Protein AF-A0A845AHA5-F1 (afdb_monomer_lite)

pLDDT: mean 73.83, std 8.62, range [42.28, 87.31]

Structure (mmCIF, N/CA/C/O backbone):
data_AF-A0A845AHA5-F1
#
_entry.id   AF-A0A845AHA5-F1
#
loop_
_atom_site.group_PDB
_atom_site.id
_atom_site.type_symbol
_atom_site.label_atom_id
_atom_site.label_alt_id
_atom_site.label_comp_id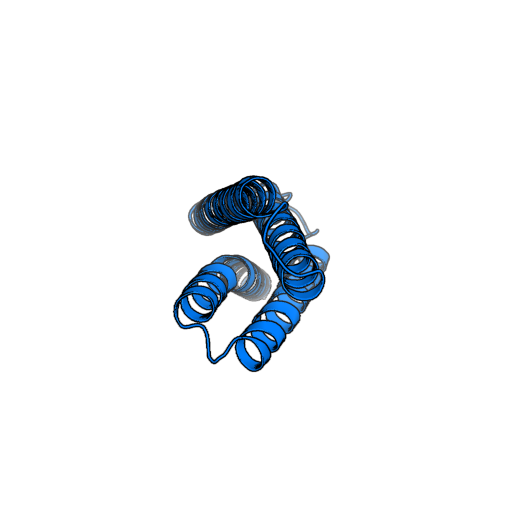
_atom_site.label_asym_id
_atom_site.label_entity_id
_atom_site.label_seq_id
_atom_site.pdbx_PDB_ins_code
_atom_site.Cartn_x
_atom_site.Cartn_y
_atom_site.Cartn_z
_atom_site.occupancy
_atom_site.B_iso_or_equiv
_atom_site.auth_seq_id
_atom_site.auth_comp_id
_atom_site.auth_asym_id
_atom_site.auth_atom_id
_atom_site.pdbx_PDB_model_num
ATOM 1 N N . MET A 1 1 ? -8.396 1.237 22.598 1.00 56.84 1 MET A N 1
ATOM 2 C CA . MET A 1 1 ? -8.496 1.497 21.141 1.00 56.84 1 MET A CA 1
ATOM 3 C C . MET A 1 1 ? -7.183 2.117 20.672 1.00 56.84 1 MET A C 1
ATOM 5 O O . MET A 1 1 ? -7.006 3.297 20.932 1.00 56.84 1 MET A O 1
ATOM 9 N N . ALA A 1 2 ? -6.238 1.375 20.075 1.00 62.00 2 ALA A N 1
ATOM 10 C CA . ALA A 1 2 ? -4.976 2.002 19.632 1.00 62.00 2 ALA A CA 1
ATOM 11 C C . ALA A 1 2 ? -4.210 1.232 18.540 1.00 62.00 2 ALA A C 1
ATOM 13 O O . ALA A 1 2 ? -3.885 1.822 17.518 1.00 62.00 2 ALA A O 1
ATOM 14 N N . ALA A 1 3 ? -3.952 -0.069 18.713 1.00 68.56 3 ALA A N 1
ATOM 15 C CA . ALA A 1 3 ? -2.994 -0.790 17.860 1.00 68.56 3 ALA A CA 1
ATOM 16 C C . ALA A 1 3 ? -3.376 -0.839 16.366 1.00 68.56 3 ALA A C 1
ATOM 18 O O . ALA A 1 3 ? -2.542 -0.567 15.510 1.00 68.56 3 ALA A O 1
ATOM 19 N N . TRP A 1 4 ? -4.645 -1.100 16.036 1.00 70.12 4 TRP A N 1
ATOM 20 C CA . TRP A 1 4 ? -5.096 -1.222 14.640 1.00 70.12 4 TRP A CA 1
ATOM 21 C C . TRP A 1 4 ? -4.972 0.083 13.832 1.00 70.12 4 TRP A C 1
ATOM 23 O O . TRP A 1 4 ? -4.723 0.041 12.628 1.00 70.12 4 TRP A O 1
ATOM 33 N N . ARG A 1 5 ? -5.117 1.246 14.488 1.00 73.62 5 ARG A N 1
ATOM 34 C CA . ARG A 1 5 ? -4.962 2.560 13.840 1.00 73.62 5 ARG A CA 1
ATOM 35 C C . ARG A 1 5 ? -3.502 2.804 13.496 1.00 73.62 5 ARG A C 1
ATOM 37 O O . ARG A 1 5 ? -3.212 3.214 12.383 1.00 73.62 5 ARG A O 1
ATOM 44 N N . TRP A 1 6 ? -2.597 2.492 14.425 1.00 76.88 6 TRP A N 1
ATOM 45 C CA . TRP A 1 6 ? -1.155 2.598 14.205 1.00 76.88 6 TRP A CA 1
ATOM 46 C C . TRP A 1 6 ? -0.659 1.642 13.121 1.00 76.88 6 TRP A C 1
ATOM 48 O O . TRP A 1 6 ? 0.130 2.056 12.282 1.00 76.88 6 TRP A O 1
ATOM 58 N N . ILE A 1 7 ? -1.170 0.407 13.083 1.00 75.81 7 ILE A N 1
ATOM 59 C CA . ILE A 1 7 ? -0.846 -0.563 12.026 1.00 75.81 7 ILE A CA 1
ATOM 60 C C . ILE A 1 7 ? -1.282 -0.036 10.655 1.00 75.81 7 ILE A C 1
ATOM 62 O O . ILE A 1 7 ? -0.487 -0.041 9.721 1.00 75.81 7 ILE A O 1
ATOM 66 N N . ASN A 1 8 ? -2.510 0.475 10.538 1.00 76.06 8 ASN A N 1
ATOM 67 C CA . ASN A 1 8 ? -2.997 1.065 9.290 1.00 76.06 8 ASN A CA 1
ATOM 68 C C . ASN A 1 8 ? -2.226 2.333 8.898 1.00 76.06 8 ASN A C 1
ATOM 70 O O . ASN A 1 8 ? -1.914 2.515 7.727 1.00 76.06 8 ASN A O 1
ATOM 74 N N . LEU A 1 9 ? -1.859 3.178 9.863 1.00 80.94 9 LEU A N 1
ATOM 75 C CA . LEU A 1 9 ? -1.069 4.381 9.602 1.00 80.94 9 LEU A CA 1
ATOM 76 C C . LEU A 1 9 ? 0.338 4.030 9.093 1.00 80.94 9 LEU A C 1
ATOM 78 O O . LEU A 1 9 ? 0.781 4.588 8.095 1.00 80.94 9 LEU A O 1
ATOM 82 N N . LEU A 1 10 ? 1.017 3.079 9.745 1.00 81.44 10 LEU A N 1
ATOM 83 C CA . LEU A 1 10 ? 2.344 2.599 9.346 1.00 81.44 10 LEU A CA 1
ATOM 84 C C . LEU A 1 10 ? 2.303 1.915 7.979 1.00 81.44 10 LEU A C 1
ATOM 86 O O . LEU A 1 10 ? 3.114 2.228 7.114 1.00 81.44 10 LEU A O 1
ATOM 90 N N . CYS A 1 11 ? 1.338 1.019 7.765 1.00 79.00 11 CYS A N 1
ATOM 91 C CA . CYS A 1 11 ? 1.162 0.332 6.489 1.00 79.00 11 CYS A CA 1
ATOM 92 C C . CYS A 1 11 ? 0.861 1.337 5.366 1.00 79.00 11 CYS A C 1
ATOM 94 O O . CYS A 1 11 ? 1.478 1.279 4.306 1.00 79.00 11 CYS A O 1
ATOM 96 N N . GLY A 1 12 ? -0.006 2.320 5.627 1.00 79.19 12 GLY A N 1
ATOM 97 C CA . GLY A 1 12 ? -0.320 3.392 4.687 1.00 79.19 12 GLY A CA 1
ATOM 98 C C . GLY A 1 12 ? 0.878 4.283 4.354 1.00 79.19 12 GLY A C 1
ATOM 99 O O . GLY A 1 12 ? 1.111 4.581 3.186 1.00 79.19 12 GLY A O 1
ATOM 100 N N . ALA A 1 13 ? 1.681 4.654 5.353 1.00 83.12 13 ALA A N 1
ATOM 101 C CA . ALA A 1 13 ? 2.896 5.439 5.148 1.00 83.12 13 ALA A CA 1
ATOM 102 C C . ALA A 1 13 ? 3.950 4.676 4.327 1.00 83.12 13 ALA A C 1
ATOM 104 O O . ALA A 1 13 ? 4.539 5.247 3.412 1.00 83.12 13 ALA A O 1
ATOM 105 N N . LEU A 1 14 ? 4.153 3.383 4.609 1.00 83.00 14 LEU A N 1
ATOM 106 C CA . LEU A 1 14 ? 5.067 2.525 3.844 1.00 83.00 14 LEU A CA 1
ATOM 107 C C . LEU A 1 14 ? 4.621 2.376 2.386 1.00 83.00 14 LEU A C 1
ATOM 109 O O . LEU A 1 14 ? 5.447 2.433 1.481 1.00 83.00 14 LEU A O 1
ATOM 113 N N . LEU A 1 15 ? 3.317 2.238 2.159 1.00 82.56 15 LEU A N 1
ATOM 114 C CA . LEU A 1 15 ? 2.713 2.172 0.831 1.00 82.56 15 LEU A CA 1
ATOM 115 C C . LEU A 1 15 ? 2.907 3.464 0.032 1.00 82.56 15 LEU A C 1
ATOM 117 O O . LEU A 1 15 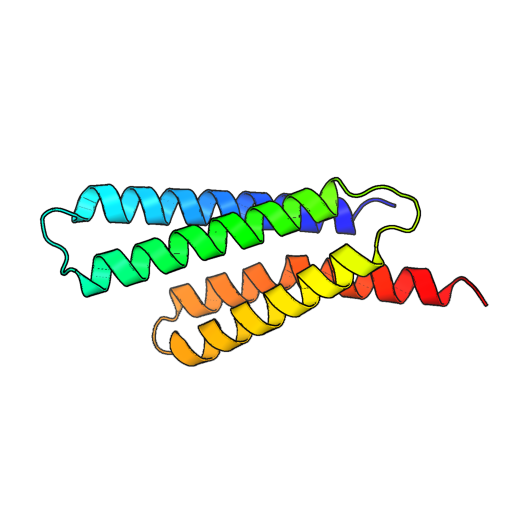? 3.304 3.418 -1.129 1.00 82.56 15 LEU A O 1
ATOM 121 N N . VAL A 1 16 ? 2.694 4.625 0.655 1.00 84.56 16 VAL A N 1
ATOM 122 C CA . VAL A 1 16 ? 2.953 5.920 0.007 1.00 84.56 16 VAL A CA 1
ATOM 123 C C . VAL A 1 16 ? 4.446 6.095 -0.281 1.00 84.56 16 VAL A C 1
ATOM 125 O O . VAL A 1 16 ? 4.808 6.554 -1.362 1.00 84.56 16 VAL A O 1
ATOM 128 N N . ALA A 1 17 ? 5.325 5.683 0.637 1.00 85.00 17 ALA A N 1
ATOM 129 C CA . ALA A 1 17 ? 6.767 5.699 0.401 1.00 85.00 17 ALA A CA 1
ATOM 130 C C . ALA A 1 17 ? 7.161 4.789 -0.776 1.00 85.00 17 ALA A C 1
ATOM 132 O O . ALA A 1 17 ? 7.925 5.211 -1.640 1.00 85.00 17 ALA A O 1
ATOM 133 N N . ALA A 1 18 ? 6.593 3.583 -0.864 1.00 80.62 18 ALA A N 1
ATOM 134 C CA . ALA A 1 18 ? 6.804 2.675 -1.989 1.00 80.62 18 ALA A CA 1
ATOM 135 C C . ALA A 1 18 ? 6.302 3.273 -3.314 1.00 80.62 18 ALA A C 1
ATOM 137 O O . ALA A 1 18 ? 7.007 3.200 -4.318 1.00 80.62 18 ALA A O 1
ATOM 138 N N . ALA A 1 19 ? 5.138 3.934 -3.314 1.00 84.19 19 ALA A N 1
ATOM 139 C CA . ALA A 1 19 ? 4.641 4.660 -4.482 1.00 84.19 19 ALA A CA 1
ATOM 140 C C . ALA A 1 19 ? 5.644 5.735 -4.932 1.00 84.19 19 ALA A C 1
ATOM 142 O O . ALA A 1 19 ? 6.003 5.796 -6.104 1.00 84.19 19 ALA A O 1
ATOM 143 N N . LEU A 1 20 ? 6.165 6.543 -4.005 1.00 87.31 20 LEU A N 1
ATOM 144 C CA . LEU A 1 20 ? 7.166 7.564 -4.325 1.00 87.31 20 LEU A CA 1
ATOM 145 C C . LEU A 1 20 ? 8.453 6.959 -4.897 1.00 87.31 20 LEU A C 1
ATOM 147 O O . LEU A 1 20 ? 8.990 7.498 -5.860 1.00 87.31 20 LEU A O 1
ATOM 151 N N . VAL A 1 21 ? 8.924 5.830 -4.361 1.00 85.69 21 VAL A N 1
ATOM 152 C CA . VAL A 1 21 ? 10.097 5.121 -4.900 1.00 85.69 21 VAL A CA 1
ATOM 153 C C . VAL A 1 21 ? 9.849 4.661 -6.336 1.00 85.69 21 VAL A C 1
AT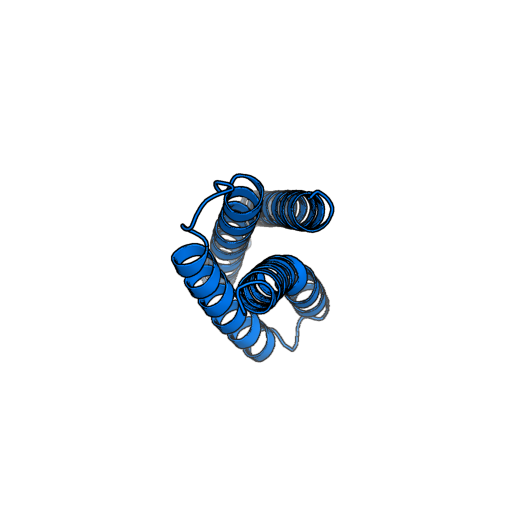OM 155 O O . VAL A 1 21 ? 10.702 4.875 -7.194 1.00 85.69 21 VAL A O 1
ATOM 158 N N . VAL A 1 22 ? 8.675 4.089 -6.621 1.00 84.25 22 VAL A N 1
ATOM 159 C CA . VAL A 1 22 ? 8.295 3.675 -7.982 1.00 84.25 22 VAL A CA 1
ATOM 160 C C . VAL A 1 22 ? 8.222 4.880 -8.920 1.00 84.25 22 VAL A C 1
ATOM 162 O O . VAL A 1 22 ? 8.755 4.821 -10.025 1.00 84.25 22 VAL A O 1
ATOM 165 N N . LEU A 1 23 ? 7.632 5.994 -8.476 1.00 85.50 23 LEU A N 1
ATOM 166 C CA . LEU A 1 23 ? 7.561 7.230 -9.256 1.00 85.50 23 LEU A CA 1
ATOM 167 C C . LEU A 1 23 ? 8.955 7.777 -9.580 1.00 85.50 23 LEU A C 1
ATOM 169 O O . LEU A 1 23 ? 9.219 8.137 -10.725 1.00 85.50 23 LEU A O 1
ATOM 173 N N . ILE A 1 24 ? 9.860 7.799 -8.597 1.00 86.56 24 ILE A N 1
ATOM 174 C CA . ILE A 1 24 ? 11.251 8.215 -8.804 1.00 86.56 24 ILE A CA 1
ATOM 175 C C . ILE A 1 24 ? 11.911 7.285 -9.824 1.00 86.56 24 ILE A C 1
ATOM 177 O O . ILE A 1 24 ? 12.433 7.774 -10.823 1.00 86.56 24 ILE A O 1
ATOM 181 N N . ALA A 1 25 ? 11.810 5.965 -9.642 1.00 83.94 25 ALA A N 1
ATOM 182 C CA . ALA A 1 25 ? 12.387 4.986 -10.559 1.00 83.94 25 ALA A CA 1
ATOM 183 C C . ALA A 1 25 ? 11.894 5.192 -12.004 1.00 83.94 25 ALA A C 1
ATOM 185 O O . ALA A 1 25 ? 12.718 5.291 -12.916 1.00 83.94 25 ALA A O 1
ATOM 186 N N . LEU A 1 26 ? 10.582 5.370 -12.203 1.00 83.81 26 LEU A N 1
ATOM 187 C CA . LEU A 1 26 ? 9.976 5.701 -13.499 1.00 83.81 26 LEU A CA 1
ATOM 188 C C . LEU A 1 26 ? 10.554 6.983 -14.087 1.00 83.81 26 LEU A C 1
ATOM 190 O O . LEU A 1 26 ? 11.015 6.979 -15.223 1.00 83.81 26 LEU A O 1
ATOM 194 N N . THR A 1 27 ? 10.569 8.076 -13.320 1.00 84.25 27 THR A N 1
ATOM 195 C CA . THR A 1 27 ? 11.081 9.363 -13.820 1.00 84.25 27 THR A CA 1
ATOM 196 C C . THR A 1 27 ? 12.558 9.295 -14.198 1.00 84.25 27 THR A C 1
ATOM 198 O O . THR A 1 27 ? 12.961 9.918 -15.176 1.00 84.25 27 THR A O 1
ATOM 201 N N . THR A 1 28 ? 13.358 8.498 -13.483 1.00 84.94 28 THR A N 1
ATOM 202 C CA . THR A 1 28 ? 14.789 8.332 -13.775 1.00 84.94 28 THR A CA 1
ATOM 203 C C . THR A 1 28 ? 15.079 7.433 -14.973 1.00 84.94 28 THR A C 1
ATOM 205 O O . THR A 1 28 ? 16.109 7.609 -15.615 1.00 84.94 28 THR A O 1
ATOM 208 N N . SER A 1 29 ? 14.194 6.485 -15.292 1.00 80.12 29 SER A N 1
ATOM 209 C CA . SER A 1 29 ? 14.410 5.499 -16.364 1.00 80.12 29 SER A CA 1
ATOM 210 C C . SER A 1 29 ? 13.550 5.732 -17.612 1.00 80.12 29 SER A C 1
ATOM 212 O O . SER A 1 29 ? 13.763 5.064 -18.623 1.00 80.12 29 SER A O 1
ATOM 214 N N . TYR A 1 30 ? 12.671 6.744 -17.585 1.00 74.81 30 TYR A N 1
ATOM 215 C CA . TYR A 1 30 ? 11.701 7.075 -18.635 1.00 74.81 30 TYR A CA 1
ATOM 216 C C . TYR A 1 30 ? 12.294 7.159 -20.050 1.00 74.81 30 TYR A C 1
ATOM 218 O O . TYR A 1 30 ? 11.676 6.714 -21.012 1.00 74.81 30 TYR A O 1
ATOM 226 N N . ALA A 1 31 ? 13.500 7.717 -20.190 1.00 75.19 31 ALA A N 1
ATOM 227 C CA . ALA A 1 31 ? 14.146 7.910 -21.490 1.00 75.19 31 ALA A CA 1
ATOM 228 C C . ALA A 1 31 ? 14.643 6.604 -22.143 1.00 75.19 31 ALA A C 1
ATOM 230 O O . ALA A 1 31 ? 14.926 6.591 -23.339 1.00 75.19 31 ALA A O 1
ATOM 231 N N . THR A 1 32 ? 14.775 5.524 -21.369 1.00 81.38 32 THR A N 1
ATOM 232 C CA . THR A 1 32 ? 15.345 4.237 -21.810 1.00 81.38 32 THR A CA 1
ATOM 233 C C . THR A 1 32 ? 14.373 3.064 -21.696 1.00 81.38 32 THR A C 1
ATOM 235 O O . THR A 1 32 ? 14.657 1.984 -22.204 1.00 81.38 32 THR A O 1
ATOM 238 N N . SER A 1 33 ? 13.246 3.257 -21.015 1.00 78.06 33 SER A N 1
ATOM 239 C CA . SER A 1 33 ? 12.223 2.240 -20.769 1.00 78.06 33 SER A CA 1
ATOM 240 C C . SER A 1 33 ? 11.267 2.070 -21.949 1.00 78.06 33 SER A C 1
ATOM 242 O O . SER A 1 33 ? 10.940 3.038 -22.641 1.00 78.06 33 SER A O 1
ATOM 244 N N . THR A 1 34 ? 10.761 0.852 -22.149 1.00 85.50 34 THR A N 1
ATOM 245 C CA . THR A 1 34 ? 9.690 0.615 -23.122 1.00 85.50 34 THR A CA 1
ATOM 246 C C . THR A 1 34 ? 8.359 1.176 -22.612 1.00 85.50 34 THR A C 1
ATOM 248 O O . THR A 1 34 ? 8.177 1.416 -21.417 1.00 85.50 34 THR A O 1
ATOM 251 N N . PHE A 1 35 ? 7.394 1.379 -23.514 1.00 80.69 35 PHE A N 1
ATOM 252 C CA . PHE A 1 35 ? 6.043 1.795 -23.120 1.00 80.69 35 PHE A CA 1
ATOM 253 C C . PHE A 1 35 ? 5.409 0.818 -22.116 1.00 80.69 35 PHE A C 1
ATOM 255 O O . PHE A 1 35 ? 4.722 1.241 -21.186 1.00 80.69 35 PHE A O 1
ATOM 262 N N . GLU A 1 36 ? 5.673 -0.478 -22.283 1.00 76.44 36 GLU A N 1
ATOM 263 C CA . GLU A 1 36 ? 5.170 -1.527 -21.402 1.00 76.44 36 GLU A CA 1
ATOM 264 C C . GLU A 1 36 ? 5.715 -1.361 -19.976 1.00 76.44 36 GLU A C 1
ATOM 266 O O . GLU A 1 36 ? 4.923 -1.299 -19.036 1.00 76.44 36 GLU A O 1
ATOM 271 N N . ASP A 1 37 ? 7.022 -1.128 -19.821 1.00 74.19 37 ASP A N 1
ATOM 272 C CA . ASP A 1 37 ? 7.665 -0.893 -18.518 1.00 74.19 37 ASP A CA 1
ATOM 273 C C . ASP A 1 37 ? 7.095 0.339 -17.800 1.00 74.19 37 ASP A C 1
ATOM 275 O O . ASP A 1 37 ? 6.809 0.308 -16.599 1.00 74.19 37 ASP A O 1
ATOM 279 N N . VAL A 1 38 ? 6.880 1.429 -18.547 1.00 78.56 38 VAL A N 1
ATOM 280 C CA . VAL A 1 38 ? 6.303 2.668 -18.006 1.00 78.56 38 VAL A CA 1
ATOM 281 C C . VAL A 1 38 ? 4.855 2.444 -17.571 1.00 78.56 38 VAL A C 1
ATOM 283 O O . VAL A 1 38 ? 4.453 2.900 -16.500 1.00 78.56 38 VAL A O 1
ATOM 286 N N . SER A 1 39 ? 4.072 1.719 -18.373 1.00 74.50 39 SER A N 1
ATOM 287 C CA . SER A 1 39 ? 2.672 1.414 -18.063 1.00 74.50 39 SER A CA 1
ATOM 288 C C . SER A 1 39 ? 2.540 0.517 -16.828 1.00 74.50 39 SER A C 1
ATOM 290 O O . SER A 1 39 ? 1.691 0.765 -15.963 1.00 74.50 39 SER A O 1
ATOM 292 N N . LEU A 1 40 ? 3.427 -0.474 -16.691 1.00 77.06 40 LEU A N 1
ATOM 293 C CA . LEU A 1 40 ? 3.461 -1.378 -15.552 1.00 77.06 40 LEU A CA 1
ATOM 294 C C . LEU A 1 40 ? 3.853 -0.610 -14.287 1.00 77.06 40 LEU A C 1
ATOM 296 O O . LEU A 1 40 ? 3.148 -0.670 -13.280 1.00 77.06 40 LEU A O 1
ATOM 300 N N . GLY A 1 41 ? 4.924 0.185 -14.352 1.00 78.12 41 GLY A N 1
ATOM 301 C CA . GLY A 1 41 ? 5.361 1.024 -13.241 1.00 78.12 41 GLY A CA 1
ATOM 302 C C . GLY A 1 41 ? 4.295 2.036 -12.808 1.00 78.12 41 GLY A C 1
ATOM 303 O O . GLY A 1 41 ? 4.042 2.186 -11.613 1.00 78.12 41 GLY A O 1
ATOM 304 N N . ALA A 1 42 ? 3.626 2.703 -13.753 1.00 78.31 42 ALA A N 1
ATOM 305 C CA . ALA A 1 42 ? 2.531 3.622 -13.443 1.00 78.31 42 ALA A CA 1
ATOM 306 C C . ALA A 1 42 ? 1.363 2.900 -12.751 1.00 78.31 42 ALA A C 1
ATOM 308 O O . ALA A 1 42 ? 0.794 3.419 -11.789 1.00 78.31 42 ALA A O 1
ATOM 309 N N . THR A 1 43 ? 1.044 1.680 -13.186 1.00 78.38 43 THR A N 1
ATOM 310 C CA . THR A 1 43 ? 0.019 0.841 -12.552 1.00 78.38 43 THR A CA 1
ATOM 311 C C . THR A 1 43 ? 0.393 0.530 -11.100 1.00 78.38 43 THR A C 1
ATOM 313 O O . THR A 1 43 ? -0.424 0.738 -10.200 1.00 78.38 43 THR A O 1
ATOM 316 N N . TRP A 1 44 ? 1.645 0.133 -10.840 1.00 77.25 44 TRP A N 1
ATOM 317 C CA . TRP A 1 44 ? 2.158 -0.086 -9.482 1.00 77.25 44 TRP A CA 1
ATOM 318 C C . TRP A 1 44 ? 2.112 1.176 -8.619 1.00 77.25 44 TRP A C 1
ATOM 320 O O . TRP A 1 44 ? 1.670 1.117 -7.471 1.00 77.25 44 TRP A O 1
ATOM 330 N N . PHE A 1 45 ? 2.504 2.327 -9.172 1.00 84.00 45 PHE A N 1
ATOM 331 C CA . PHE A 1 45 ? 2.417 3.617 -8.488 1.00 84.00 45 PHE A CA 1
ATOM 332 C C . PHE A 1 45 ? 0.985 3.917 -8.026 1.00 84.00 45 PHE A C 1
ATOM 334 O O . PHE A 1 45 ? 0.758 4.181 -6.842 1.00 84.00 45 PHE A O 1
ATOM 341 N N . PHE A 1 46 ? 0.014 3.842 -8.942 1.00 79.25 46 PHE A N 1
ATOM 342 C CA . PHE A 1 46 ? -1.387 4.128 -8.632 1.00 79.25 46 PHE A CA 1
ATOM 343 C C . PHE A 1 46 ? -1.949 3.166 -7.590 1.00 79.25 46 PHE A C 1
ATOM 345 O O . PHE A 1 46 ? -2.653 3.597 -6.677 1.00 79.25 46 PHE A O 1
ATOM 352 N N . LEU A 1 47 ? -1.608 1.882 -7.691 1.00 77.19 47 LEU A N 1
ATOM 353 C CA . LEU A 1 47 ? -2.021 0.869 -6.727 1.00 77.19 47 LEU A CA 1
ATOM 354 C C . LEU A 1 47 ? -1.488 1.164 -5.327 1.00 77.19 47 LEU A C 1
ATOM 356 O O . LEU A 1 47 ? -2.270 1.190 -4.376 1.00 77.19 47 LEU A O 1
ATOM 360 N N . PHE A 1 48 ? -0.188 1.436 -5.191 1.00 79.75 48 PHE A N 1
ATOM 361 C CA . PHE A 1 48 ? 0.406 1.748 -3.893 1.00 79.75 48 PHE A CA 1
ATOM 362 C C . PHE A 1 48 ? -0.145 3.047 -3.301 1.00 79.75 48 PHE A C 1
ATOM 364 O O . PHE A 1 48 ? -0.426 3.097 -2.103 1.00 79.75 48 PHE A O 1
ATOM 371 N N . ALA A 1 49 ? -0.384 4.066 -4.129 1.00 79.56 49 ALA A N 1
ATOM 372 C CA . ALA A 1 49 ? -1.004 5.312 -3.692 1.00 79.56 49 ALA A CA 1
ATOM 373 C C . ALA A 1 49 ? -2.450 5.103 -3.201 1.00 79.56 49 ALA A C 1
ATOM 375 O O . ALA A 1 49 ? -2.807 5.591 -2.128 1.00 79.56 49 ALA A O 1
ATOM 376 N N . LEU A 1 50 ? -3.271 4.341 -3.936 1.00 77.62 50 LEU A N 1
ATOM 377 C CA . LEU A 1 50 ? -4.658 4.023 -3.563 1.00 77.62 50 LEU A CA 1
ATOM 378 C C . LEU A 1 50 ? -4.737 3.191 -2.281 1.00 77.62 50 LEU A C 1
ATOM 380 O O . LEU A 1 50 ? -5.506 3.517 -1.377 1.00 77.62 50 LEU A O 1
ATOM 384 N N . LEU A 1 51 ? -3.924 2.138 -2.180 1.00 75.06 51 LEU A N 1
ATOM 385 C CA . LEU A 1 51 ? -3.842 1.294 -0.987 1.00 75.06 51 LEU A CA 1
ATOM 386 C C . LEU A 1 51 ? -3.330 2.084 0.220 1.00 75.06 51 LEU A C 1
ATOM 388 O O . LEU A 1 51 ? -3.877 1.966 1.315 1.00 75.06 51 LEU A O 1
ATOM 392 N N . GLY A 1 52 ? -2.318 2.931 0.015 1.00 77.56 52 GLY A N 1
ATOM 393 C CA . GLY A 1 52 ? -1.787 3.816 1.044 1.00 77.56 52 GLY A CA 1
ATOM 394 C C . GLY A 1 52 ? -2.845 4.786 1.564 1.00 77.56 52 GLY A C 1
ATOM 395 O O . GLY A 1 52 ? -3.055 4.888 2.774 1.00 77.56 52 GLY A O 1
ATOM 396 N N . ALA A 1 53 ? -3.580 5.427 0.652 1.00 79.19 53 ALA A N 1
ATOM 397 C CA . ALA A 1 53 ? -4.688 6.314 0.985 1.00 79.19 53 ALA A CA 1
ATOM 398 C C . ALA A 1 53 ? -5.803 5.584 1.747 1.00 79.19 53 ALA A C 1
ATOM 400 O O . ALA A 1 53 ? -6.317 6.121 2.728 1.00 79.19 53 ALA A O 1
ATOM 401 N N . LEU A 1 54 ? -6.143 4.350 1.358 1.00 74.88 54 LEU A N 1
ATOM 402 C CA . LEU A 1 54 ? -7.156 3.550 2.045 1.00 74.88 54 LEU A CA 1
ATOM 403 C C . LEU A 1 54 ? -6.720 3.172 3.470 1.00 74.88 54 LEU A C 1
ATOM 405 O O . LEU A 1 54 ? -7.501 3.305 4.411 1.00 74.88 54 LEU A O 1
ATOM 409 N N . CYS A 1 55 ? -5.462 2.769 3.656 1.00 75.69 55 CYS A N 1
ATOM 410 C CA . CYS A 1 55 ? -4.884 2.489 4.970 1.00 75.69 55 CYS A CA 1
ATOM 411 C C . CYS A 1 55 ? -4.875 3.740 5.870 1.00 75.69 55 CYS A C 1
ATOM 413 O O . CYS A 1 55 ? -5.284 3.680 7.031 1.00 75.69 55 CYS A O 1
ATOM 415 N N . ILE A 1 56 ? -4.499 4.906 5.340 1.00 79.25 56 ILE A N 1
ATOM 416 C CA . ILE A 1 56 ? -4.542 6.171 6.092 1.00 79.25 56 ILE A CA 1
ATOM 417 C C . ILE A 1 56 ? -5.992 6.557 6.426 1.00 79.25 56 ILE A C 1
ATOM 419 O O . ILE A 1 56 ? -6.281 6.933 7.564 1.00 79.25 56 ILE A O 1
ATOM 423 N N . ALA A 1 57 ? -6.924 6.396 5.483 1.00 75.44 57 ALA A N 1
ATOM 424 C CA . ALA A 1 57 ? -8.348 6.638 5.703 1.00 75.44 57 ALA A CA 1
ATOM 425 C C . ALA A 1 57 ? -8.935 5.703 6.776 1.00 75.44 57 ALA A C 1
ATOM 427 O O . ALA A 1 57 ? -9.702 6.156 7.626 1.00 75.44 57 ALA A O 1
ATOM 428 N N . ASN A 1 58 ? -8.523 4.430 6.809 1.00 72.38 58 ASN A N 1
ATOM 429 C CA . ASN A 1 58 ? -8.876 3.491 7.877 1.00 72.38 58 ASN A CA 1
ATOM 430 C C . ASN A 1 58 ? -8.364 3.975 9.239 1.00 72.38 58 ASN A C 1
ATOM 432 O O . ASN A 1 58 ? -9.108 3.952 10.218 1.00 72.38 58 ASN A O 1
ATOM 436 N N . ALA A 1 59 ? -7.117 4.447 9.321 1.00 73.75 59 ALA A N 1
ATOM 437 C CA . ALA A 1 59 ? -6.559 4.981 10.563 1.00 73.75 59 ALA A CA 1
ATOM 438 C C . ALA A 1 59 ? -7.287 6.260 11.033 1.00 73.75 59 ALA A C 1
ATOM 440 O O . ALA A 1 59 ? -7.504 6.454 12.238 1.00 73.75 59 ALA A O 1
ATOM 441 N N . ALA A 1 60 ? -7.702 7.110 10.089 1.00 74.12 60 ALA A N 1
ATOM 442 C CA . ALA A 1 60 ? -8.431 8.354 10.331 1.00 74.12 60 ALA A CA 1
ATOM 443 C C . ALA A 1 60 ? -9.945 8.166 10.568 1.00 74.12 60 ALA A C 1
ATOM 445 O O . ALA A 1 60 ? -10.606 9.104 11.013 1.00 74.12 60 ALA A O 1
ATOM 446 N N . GLY A 1 61 ? -10.492 6.974 10.305 1.00 66.50 61 GLY A N 1
ATOM 447 C CA . GLY A 1 61 ? -11.930 6.703 10.321 1.00 66.50 61 GLY A CA 1
ATOM 448 C C . GLY A 1 61 ? -12.635 7.010 11.658 1.00 66.50 61 GLY A C 1
ATOM 449 O O . GLY A 1 61 ? -12.028 6.887 12.730 1.00 66.50 61 GLY A O 1
ATOM 450 N N . PRO A 1 62 ? -13.924 7.410 11.614 1.00 58.69 62 PRO A N 1
ATOM 451 C CA . PRO A 1 62 ? -14.693 7.787 12.798 1.00 58.69 62 PRO A CA 1
ATOM 452 C C . PRO A 1 62 ? -14.933 6.592 13.730 1.00 58.69 62 PRO A C 1
ATOM 454 O O . PRO A 1 62 ? -15.083 5.456 13.281 1.00 58.69 62 PRO A O 1
ATOM 457 N N . LYS A 1 63 ? -15.008 6.864 15.041 1.00 59.94 63 LYS A N 1
ATOM 458 C CA . LYS A 1 63 ? -15.287 5.854 16.082 1.00 59.94 63 LYS A CA 1
ATOM 459 C C . LYS A 1 63 ? -16.654 5.177 15.912 1.00 59.94 63 LYS A C 1
ATOM 461 O O . LYS A 1 63 ? -16.807 4.040 16.347 1.00 59.94 63 LYS A O 1
ATOM 466 N N . ASP A 1 64 ? -17.589 5.835 15.225 1.00 52.50 64 ASP A N 1
ATOM 467 C CA . ASP A 1 64 ? -18.996 5.449 15.205 1.00 52.50 64 ASP A CA 1
ATOM 468 C C . ASP A 1 64 ? -19.447 5.015 13.796 1.00 52.50 64 ASP A C 1
ATOM 470 O O . ASP A 1 64 ? -19.570 5.808 12.860 1.00 52.50 64 ASP A O 1
ATOM 474 N N . GLY A 1 65 ? -19.684 3.711 13.635 1.00 48.50 65 GLY A N 1
ATOM 475 C CA . GLY A 1 65 ? -20.650 3.146 12.681 1.00 48.50 65 GLY A CA 1
ATOM 476 C C . GLY A 1 65 ? -20.318 3.110 11.181 1.00 48.50 65 GLY A C 1
ATOM 477 O O . GLY A 1 65 ? -20.837 2.236 10.490 1.00 48.50 65 GLY A O 1
ATOM 478 N N . ARG A 1 66 ? -19.433 3.957 10.633 1.00 53.31 66 ARG A N 1
ATOM 479 C CA . ARG A 1 66 ? -19.116 3.943 9.177 1.00 53.31 66 ARG A CA 1
ATOM 480 C C . ARG A 1 66 ? -18.131 2.841 8.747 1.00 53.31 66 ARG A C 1
ATOM 482 O O . ARG A 1 66 ? -17.702 2.808 7.595 1.00 53.31 66 ARG A O 1
ATOM 489 N N . PHE A 1 67 ? -17.818 1.899 9.639 1.00 59.59 67 PHE A N 1
ATOM 490 C CA . PHE A 1 67 ? -16.895 0.789 9.386 1.00 59.59 67 PHE A CA 1
ATOM 491 C C . PHE A 1 67 ? -17.316 -0.146 8.237 1.00 59.59 67 PHE A C 1
ATOM 493 O O . PHE A 1 67 ? -16.451 -0.791 7.656 1.00 59.59 67 PHE A O 1
ATOM 500 N N . GLY A 1 68 ? -18.604 -0.221 7.877 1.00 56.47 68 GLY A N 1
ATOM 501 C CA . GLY A 1 68 ? -19.071 -1.115 6.807 1.00 56.47 68 GLY A CA 1
ATOM 502 C C . GLY A 1 68 ? -18.492 -0.785 5.424 1.00 56.47 68 GLY A C 1
ATOM 503 O O . GLY A 1 68 ? -18.077 -1.686 4.700 1.00 56.47 68 GLY A O 1
ATOM 504 N N . TRP A 1 69 ? -18.387 0.504 5.089 1.00 62.91 69 TRP A N 1
ATOM 505 C CA . TRP A 1 69 ? -17.793 0.958 3.824 1.00 62.91 69 TRP A CA 1
ATOM 506 C C . TRP A 1 69 ? -16.277 0.747 3.795 1.00 62.91 69 TRP A C 1
ATOM 508 O O . TRP A 1 69 ? -15.725 0.355 2.771 1.00 62.91 69 TRP A O 1
ATOM 518 N N . LEU A 1 70 ? -15.615 0.932 4.940 1.00 66.31 70 LEU A N 1
ATOM 519 C CA . LEU A 1 70 ? -14.186 0.656 5.101 1.00 66.31 70 LEU A CA 1
ATOM 520 C C . LEU A 1 70 ? -13.898 -0.851 5.001 1.00 66.31 70 LEU A C 1
ATOM 522 O O . LEU A 1 70 ? -12.922 -1.245 4.376 1.00 66.31 70 LEU A O 1
ATOM 526 N N . ALA A 1 71 ? -14.769 -1.709 5.540 1.00 66.31 71 ALA A N 1
ATOM 527 C CA . ALA A 1 71 ? -14.652 -3.161 5.408 1.00 66.31 71 ALA A CA 1
ATOM 528 C C . ALA A 1 71 ? -14.811 -3.628 3.951 1.00 66.31 71 ALA A C 1
ATOM 530 O O . ALA A 1 71 ? -14.009 -4.436 3.487 1.00 66.31 71 ALA A O 1
ATOM 531 N N . ALA A 1 72 ? -15.790 -3.088 3.215 1.00 68.25 72 ALA A N 1
ATOM 532 C CA . ALA A 1 72 ? -15.960 -3.372 1.789 1.00 68.25 72 ALA A CA 1
ATOM 533 C C . ALA A 1 72 ? -14.758 -2.885 0.958 1.00 68.25 72 ALA A C 1
ATOM 535 O O . ALA A 1 72 ? -14.262 -3.624 0.109 1.00 68.25 72 ALA A O 1
ATOM 536 N N . GLY A 1 73 ? -14.239 -1.686 1.250 1.00 70.12 73 GLY A N 1
ATOM 537 C CA . GLY A 1 73 ? -13.022 -1.162 0.623 1.00 70.12 73 GLY A CA 1
ATOM 538 C C . GLY A 1 73 ? -11.792 -2.029 0.901 1.00 70.12 73 GLY A C 1
ATOM 539 O O . GLY A 1 73 ? -11.054 -2.362 -0.019 1.00 70.12 73 GLY A O 1
ATOM 540 N N . ASN A 1 74 ? -11.610 -2.476 2.146 1.00 74.38 74 ASN A N 1
ATOM 541 C CA . ASN A 1 74 ? -10.511 -3.368 2.524 1.00 74.38 74 ASN A CA 1
ATOM 542 C C . ASN A 1 74 ? -10.610 -4.742 1.850 1.00 74.38 74 ASN A C 1
ATOM 544 O O . ASN A 1 74 ? -9.593 -5.297 1.434 1.00 74.38 74 ASN A O 1
ATOM 548 N N . LEU A 1 75 ? -11.824 -5.280 1.710 1.00 75.06 75 LEU A N 1
ATOM 549 C CA . LEU A 1 75 ? -12.058 -6.527 0.986 1.00 75.06 75 LEU A CA 1
ATOM 550 C C . LEU A 1 75 ? -11.696 -6.375 -0.498 1.00 75.06 75 LEU A C 1
ATOM 552 O O . LEU A 1 75 ? -10.982 -7.211 -1.045 1.00 75.06 75 LEU A O 1
ATOM 556 N N . LEU A 1 76 ? -12.133 -5.281 -1.129 1.00 77.56 76 LEU A N 1
ATOM 557 C CA . LEU A 1 76 ? -11.799 -4.972 -2.518 1.00 77.56 76 LEU A CA 1
ATOM 558 C C . LEU A 1 76 ? -10.282 -4.830 -2.710 1.00 77.56 76 LEU A C 1
ATOM 560 O O . LEU A 1 76 ? -9.719 -5.408 -3.636 1.00 77.56 76 LEU A O 1
ATOM 564 N N . SER A 1 77 ? -9.602 -4.133 -1.798 1.00 74.56 77 SER A N 1
ATOM 565 C CA . SER A 1 77 ? -8.143 -4.015 -1.803 1.00 74.56 77 SER A CA 1
ATOM 566 C C . SER A 1 77 ? -7.429 -5.357 -1.674 1.00 74.56 77 SER A C 1
ATOM 568 O O . SER A 1 77 ? -6.438 -5.570 -2.367 1.00 74.56 77 SER A O 1
ATOM 570 N N . LEU A 1 78 ? -7.930 -6.283 -0.850 1.00 77.44 78 LEU A N 1
ATOM 571 C CA . LEU A 1 78 ? -7.377 -7.639 -0.767 1.00 77.44 78 LEU A CA 1
ATOM 572 C C . LEU A 1 78 ? -7.554 -8.424 -2.064 1.00 77.44 78 LEU A C 1
ATOM 574 O O . LEU A 1 78 ? -6.624 -9.109 -2.477 1.00 77.44 78 LEU A O 1
ATOM 578 N N . ILE A 1 79 ? -8.712 -8.312 -2.718 1.00 80.94 79 ILE A N 1
ATOM 579 C CA . ILE A 1 79 ? -8.963 -8.968 -4.009 1.00 80.94 79 ILE A CA 1
ATOM 580 C C . ILE A 1 79 ? -7.982 -8.446 -5.066 1.00 80.94 79 ILE A C 1
ATOM 582 O O . ILE A 1 79 ? -7.381 -9.234 -5.798 1.00 80.94 79 ILE A O 1
ATOM 586 N N . ILE A 1 80 ? -7.770 -7.128 -5.111 1.00 76.69 80 ILE A N 1
ATOM 587 C CA . ILE A 1 80 ? -6.815 -6.496 -6.029 1.00 76.69 80 ILE A CA 1
ATOM 588 C C . ILE A 1 80 ? -5.385 -6.965 -5.725 1.00 76.69 80 ILE A C 1
ATOM 590 O O . ILE A 1 80 ? -4.686 -7.410 -6.632 1.00 76.69 80 ILE A O 1
ATOM 594 N N . LEU A 1 81 ? -4.964 -6.942 -4.456 1.00 76.69 81 LEU A N 1
ATOM 595 C CA . LEU A 1 81 ? -3.637 -7.404 -4.031 1.00 76.69 81 LEU A CA 1
ATOM 596 C C . LEU A 1 81 ? -3.398 -8.885 -4.354 1.00 76.69 81 LEU A C 1
ATOM 598 O O . LEU A 1 81 ? -2.335 -9.234 -4.856 1.00 76.69 81 LEU A O 1
ATOM 602 N N . LEU A 1 82 ? -4.385 -9.754 -4.124 1.00 78.12 82 LEU A N 1
ATOM 603 C CA . LEU A 1 82 ? -4.305 -11.176 -4.473 1.00 78.12 82 LEU A CA 1
ATOM 604 C C . LEU A 1 82 ? -4.188 -11.386 -5.984 1.00 78.12 82 LEU A C 1
ATOM 606 O O . LEU A 1 82 ? -3.393 -12.209 -6.426 1.00 78.12 82 LEU A O 1
ATOM 610 N N . THR A 1 83 ? -4.936 -10.619 -6.776 1.00 77.38 83 THR A N 1
ATOM 611 C CA . THR A 1 83 ? -4.850 -10.675 -8.242 1.00 77.3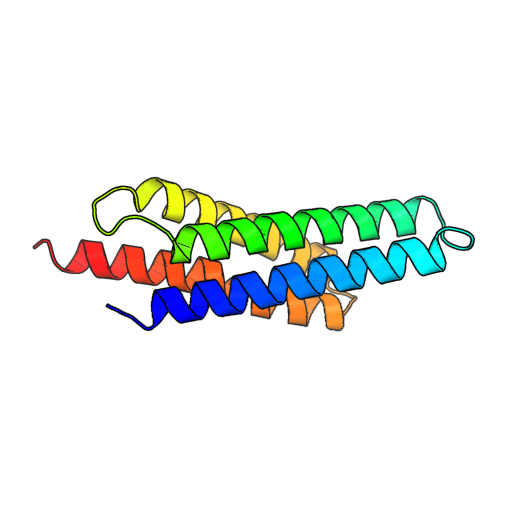8 83 THR A CA 1
ATOM 612 C C . THR A 1 83 ? -3.447 -10.286 -8.714 1.00 77.38 83 THR A C 1
ATOM 614 O O . THR A 1 83 ? -2.850 -10.981 -9.533 1.00 77.38 83 THR A O 1
ATOM 617 N N . LEU A 1 84 ? -2.871 -9.231 -8.133 1.00 72.50 84 LEU A N 1
ATOM 618 C CA . LEU A 1 84 ? -1.508 -8.789 -8.434 1.00 72.50 84 LEU A CA 1
ATOM 619 C C . LEU A 1 84 ? -0.442 -9.779 -7.968 1.00 72.50 84 LEU A C 1
ATOM 621 O O . LEU A 1 84 ? 0.568 -9.928 -8.644 1.00 72.50 84 LEU A O 1
ATOM 625 N N . LEU A 1 85 ? -0.664 -10.486 -6.857 1.00 79.56 85 LEU A N 1
ATOM 626 C CA . LEU A 1 85 ? 0.225 -11.555 -6.399 1.00 79.56 85 LEU A CA 1
ATOM 627 C C . LEU A 1 85 ? 0.306 -12.693 -7.425 1.00 79.56 85 LEU A C 1
ATOM 629 O O . LEU A 1 85 ? 1.378 -13.243 -7.661 1.00 79.56 85 LEU A O 1
ATOM 633 N N . VAL A 1 86 ? -0.831 -13.043 -8.034 1.00 79.19 86 VAL A N 1
ATOM 634 C CA . VAL A 1 86 ? -0.904 -14.094 -9.058 1.00 79.19 86 VAL A CA 1
ATOM 635 C C . VAL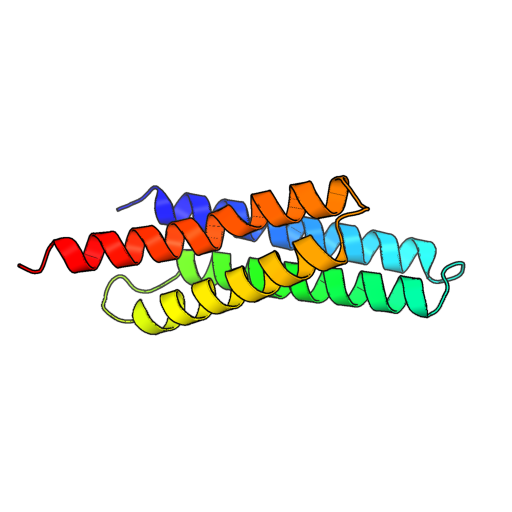 A 1 86 ? -0.212 -13.646 -10.345 1.00 79.19 86 VAL A C 1
ATOM 637 O O . VAL A 1 86 ? 0.543 -14.425 -10.925 1.00 79.19 86 VAL A O 1
ATOM 640 N N . ILE A 1 87 ? -0.430 -12.395 -10.764 1.00 76.06 87 ILE A N 1
ATOM 641 C CA . ILE A 1 87 ? 0.164 -11.827 -11.985 1.00 76.06 87 ILE A CA 1
ATOM 642 C C . ILE A 1 87 ? 1.675 -11.601 -11.814 1.00 76.06 87 ILE A C 1
ATOM 644 O O . ILE A 1 87 ? 2.459 -11.968 -12.680 1.00 76.06 87 ILE A O 1
ATOM 648 N N . GLY A 1 88 ? 2.096 -11.031 -10.685 1.00 67.56 88 GLY A N 1
ATOM 649 C CA . GLY A 1 88 ? 3.478 -10.640 -10.398 1.00 67.56 88 GLY A CA 1
ATOM 650 C C . GLY A 1 88 ? 4.326 -11.716 -9.722 1.00 67.56 88 GLY A C 1
ATOM 651 O O . GLY A 1 88 ? 5.362 -11.388 -9.152 1.00 67.56 88 GLY A O 1
ATOM 652 N N . ARG A 1 89 ? 3.909 -12.991 -9.746 1.00 75.25 89 ARG A N 1
ATOM 653 C CA . ARG A 1 89 ? 4.538 -14.076 -8.965 1.00 75.25 89 ARG A CA 1
ATOM 654 C C . ARG A 1 89 ? 6.034 -14.280 -9.238 1.00 75.25 89 ARG A C 1
ATOM 656 O O . ARG A 1 89 ? 6.726 -14.893 -8.428 1.00 75.25 89 ARG A O 1
ATOM 663 N N . GLU A 1 90 ? 6.504 -13.847 -10.404 1.00 76.56 90 GLU A N 1
ATOM 664 C CA . GLU A 1 90 ? 7.893 -14.021 -10.837 1.00 76.56 90 GLU A CA 1
ATOM 665 C C . GLU A 1 90 ? 8.827 -12.976 -10.212 1.00 76.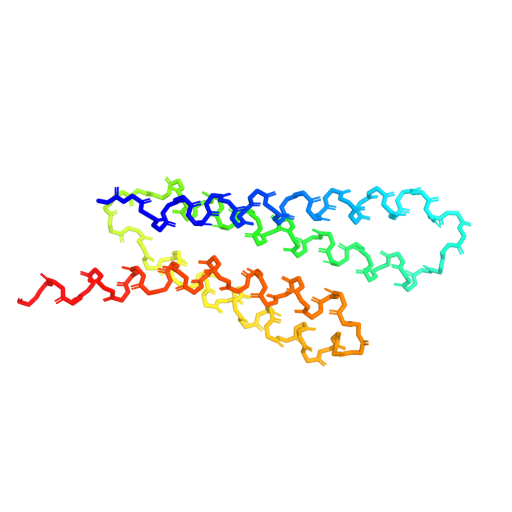56 90 GLU A C 1
ATOM 667 O O . GLU A 1 90 ? 10.014 -13.246 -10.016 1.00 76.56 90 GLU A O 1
ATOM 672 N N . ASP A 1 91 ? 8.284 -11.830 -9.792 1.00 72.56 91 ASP A N 1
ATOM 673 C CA . ASP A 1 91 ? 9.023 -10.794 -9.082 1.00 72.56 91 ASP A CA 1
ATOM 674 C C . ASP A 1 91 ? 8.894 -10.982 -7.562 1.00 72.56 91 ASP A C 1
ATOM 676 O O . ASP A 1 91 ? 7.911 -10.608 -6.914 1.00 72.56 91 ASP A O 1
ATOM 680 N N . LYS A 1 92 ? 9.945 -11.552 -6.966 1.00 74.50 92 LYS A N 1
ATOM 681 C CA . LYS A 1 92 ? 10.030 -11.805 -5.520 1.00 74.50 92 LYS A CA 1
ATOM 682 C C . LYS A 1 92 ? 9.913 -10.526 -4.684 1.00 74.50 92 LYS A C 1
ATOM 684 O O . LYS A 1 92 ? 9.413 -10.597 -3.560 1.00 74.50 92 LYS A O 1
ATOM 689 N N . ALA A 1 93 ? 10.374 -9.383 -5.198 1.00 68.31 93 ALA A N 1
ATOM 690 C CA . ALA A 1 93 ? 10.287 -8.111 -4.489 1.00 68.31 93 ALA A CA 1
ATOM 691 C C . ALA A 1 93 ? 8.844 -7.597 -4.489 1.00 68.31 93 ALA A C 1
ATOM 693 O O . ALA A 1 93 ? 8.332 -7.230 -3.428 1.00 68.31 93 ALA A O 1
ATOM 694 N N . ALA A 1 94 ? 8.162 -7.663 -5.637 1.00 66.00 94 ALA A N 1
ATOM 695 C CA . ALA A 1 94 ? 6.749 -7.309 -5.750 1.00 66.00 94 ALA A CA 1
ATOM 696 C C . ALA A 1 94 ? 5.868 -8.192 -4.852 1.00 66.00 94 ALA A C 1
ATOM 698 O O . ALA A 1 94 ? 5.018 -7.679 -4.124 1.00 66.00 94 ALA A O 1
ATOM 699 N N . VAL A 1 95 ? 6.118 -9.506 -4.823 1.00 73.81 95 VAL A N 1
ATOM 700 C CA . VAL A 1 95 ? 5.402 -10.461 -3.958 1.00 73.81 95 VAL A CA 1
ATOM 701 C C . VAL A 1 95 ? 5.537 -10.093 -2.477 1.00 73.81 95 VAL A C 1
ATOM 703 O O . VAL A 1 95 ? 4.535 -10.034 -1.764 1.00 73.81 95 VAL A O 1
ATOM 706 N N . LEU A 1 96 ? 6.754 -9.805 -2.005 1.00 71.81 96 LEU A N 1
ATOM 707 C CA . LEU A 1 96 ? 6.999 -9.393 -0.617 1.00 71.81 96 LEU A CA 1
ATOM 708 C C . LEU A 1 96 ? 6.264 -8.096 -0.266 1.00 71.81 96 LEU A C 1
ATOM 710 O O . LEU A 1 96 ? 5.640 -8.006 0.794 1.00 71.81 96 LEU A O 1
ATOM 714 N N . LEU A 1 97 ? 6.305 -7.115 -1.169 1.00 66.94 97 LEU A N 1
ATOM 715 C CA . LEU A 1 97 ? 5.618 -5.838 -1.002 1.00 66.94 97 LEU A CA 1
ATOM 716 C C . LEU A 1 97 ? 4.105 -6.044 -0.912 1.00 66.94 97 LEU A C 1
ATOM 718 O O . LEU A 1 97 ? 3.489 -5.574 0.039 1.00 66.94 97 LEU A O 1
ATOM 722 N N . ILE A 1 98 ? 3.518 -6.827 -1.820 1.00 71.00 98 ILE A N 1
ATOM 723 C CA . ILE A 1 98 ? 2.086 -7.159 -1.821 1.00 71.00 98 ILE A CA 1
ATOM 724 C C . ILE A 1 98 ? 1.666 -7.837 -0.511 1.00 71.00 98 ILE A C 1
ATOM 726 O O . ILE A 1 98 ? 0.658 -7.449 0.080 1.00 71.00 98 ILE A O 1
ATOM 730 N N . ILE A 1 99 ? 2.445 -8.805 -0.016 1.00 77.06 99 ILE A N 1
ATOM 731 C CA . ILE A 1 99 ? 2.157 -9.496 1.252 1.00 77.06 99 ILE A CA 1
ATOM 732 C C . ILE A 1 99 ? 2.141 -8.505 2.424 1.00 77.06 99 ILE A C 1
ATOM 734 O O . ILE A 1 99 ? 1.222 -8.534 3.244 1.00 77.06 99 ILE A O 1
ATOM 738 N N . LEU A 1 100 ? 3.115 -7.593 2.487 1.00 71.75 100 LEU A N 1
ATOM 739 C CA . LEU A 1 100 ? 3.151 -6.522 3.490 1.00 71.75 100 LEU A CA 1
ATOM 740 C C . LEU A 1 100 ? 1.939 -5.587 3.379 1.00 71.75 100 LEU A C 1
ATOM 742 O O . LEU A 1 100 ? 1.381 -5.171 4.396 1.00 71.75 100 LEU A O 1
ATOM 746 N N . CYS A 1 101 ? 1.492 -5.302 2.157 1.00 70.88 101 CYS A N 1
ATOM 747 C CA . CYS A 1 101 ? 0.331 -4.456 1.895 1.00 70.88 101 CYS A CA 1
ATOM 748 C C . CYS A 1 101 ? -0.987 -5.102 2.334 1.00 70.88 101 CYS A C 1
ATOM 750 O O . CYS A 1 101 ? -1.911 -4.381 2.702 1.00 70.88 101 CYS A O 1
ATOM 752 N N . CYS A 1 102 ? -1.082 -6.436 2.366 1.00 74.75 102 CYS A N 1
ATOM 753 C CA . CYS A 1 102 ? -2.267 -7.144 2.859 1.00 74.75 102 CYS A CA 1
ATOM 754 C C . CYS A 1 102 ? -2.520 -6.918 4.360 1.00 74.75 102 CYS A C 1
ATOM 756 O O . CYS A 1 102 ? -3.661 -7.036 4.809 1.00 74.75 102 CYS A O 1
ATOM 758 N N . ILE A 1 103 ? -1.492 -6.567 5.144 1.00 77.06 103 ILE A N 1
ATOM 759 C CA . ILE A 1 103 ? -1.590 -6.421 6.607 1.00 77.06 103 ILE A CA 1
ATOM 760 C C . ILE A 1 103 ? -2.567 -5.302 6.997 1.00 77.06 103 ILE A C 1
ATOM 762 O O . ILE A 1 103 ? -3.369 -5.483 7.916 1.00 77.06 103 ILE A O 1
ATOM 766 N N . GLY A 1 104 ? -2.545 -4.166 6.294 1.00 69.75 104 GLY A N 1
ATOM 767 C CA . GLY A 1 104 ? -3.446 -3.035 6.548 1.00 69.75 104 GLY A CA 1
ATOM 768 C C . GLY A 1 104 ? -4.923 -3.419 6.385 1.00 69.75 104 GLY A C 1
ATOM 769 O O . GLY A 1 104 ? -5.654 -3.441 7.383 1.00 69.75 104 GLY A O 1
ATOM 770 N N . PRO A 1 105 ? -5.361 -3.826 5.180 1.00 72.94 105 PRO A N 1
ATOM 771 C CA . PRO A 1 105 ? -6.726 -4.271 4.921 1.00 72.94 105 PRO A CA 1
ATOM 772 C C . PRO A 1 105 ? -7.177 -5.420 5.829 1.00 72.94 105 PRO A C 1
ATOM 774 O O . PRO A 1 105 ? -8.283 -5.367 6.372 1.00 72.94 105 PRO A O 1
ATOM 777 N N . LEU A 1 106 ? -6.318 -6.423 6.068 1.00 77.69 106 LEU A N 1
ATOM 778 C CA . LEU A 1 106 ? -6.620 -7.526 6.988 1.00 77.69 106 LEU A CA 1
ATOM 779 C C . LEU A 1 106 ? -6.881 -7.007 8.401 1.00 77.69 106 LEU A C 1
ATOM 781 O O . LEU A 1 106 ? -7.887 -7.367 9.010 1.00 77.69 106 LEU A O 1
ATOM 785 N N . SER A 1 107 ? -6.029 -6.116 8.914 1.00 71.19 107 SER A N 1
ATOM 786 C CA . SER A 1 107 ? -6.216 -5.529 10.244 1.00 71.19 107 SER A CA 1
ATOM 787 C C . SER A 1 107 ? -7.526 -4.739 10.356 1.00 71.19 107 SER A C 1
ATOM 789 O O . SER A 1 107 ? -8.186 -4.795 11.395 1.00 71.19 107 SER A O 1
ATOM 791 N N . GLY A 1 108 ? -7.942 -4.060 9.280 1.00 68.38 108 GLY A N 1
ATOM 792 C CA . GLY A 1 108 ? -9.226 -3.365 9.196 1.00 68.38 108 GLY A CA 1
ATOM 793 C C . GLY A 1 108 ? -10.423 -4.320 9.231 1.00 68.38 108 GLY A C 1
ATOM 794 O O . GLY A 1 108 ? -11.381 -4.081 9.968 1.00 68.38 108 GLY A O 1
ATOM 795 N N . ILE A 1 109 ? -10.353 -5.435 8.497 1.00 73.56 109 ILE A N 1
ATOM 796 C CA . ILE A 1 109 ? -11.401 -6.469 8.485 1.00 73.56 109 ILE A CA 1
ATOM 797 C C . ILE A 1 109 ? -11.500 -7.169 9.845 1.00 73.56 109 ILE A C 1
ATOM 799 O O . ILE A 1 109 ? -12.601 -7.308 10.376 1.00 73.56 109 ILE A O 1
ATOM 803 N N . PHE A 1 110 ? -10.375 -7.556 10.453 1.00 74.31 110 PHE A N 1
ATOM 804 C CA . PHE A 1 110 ? -10.371 -8.181 11.780 1.00 74.31 110 PHE A CA 1
ATOM 805 C C . PHE A 1 110 ? -10.889 -7.233 12.865 1.00 74.31 110 PHE A C 1
ATOM 807 O O . PHE A 1 110 ? -11.665 -7.650 13.724 1.00 74.31 110 PHE A O 1
ATOM 814 N N . ALA A 1 111 ? -10.520 -5.949 12.812 1.00 71.12 111 ALA A N 1
ATOM 815 C CA . ALA A 1 111 ? -11.044 -4.947 13.736 1.00 71.12 111 ALA A CA 1
ATOM 816 C C . ALA A 1 111 ? -12.565 -4.766 13.587 1.00 71.12 111 ALA A C 1
ATOM 818 O O . ALA A 1 111 ? -13.266 -4.626 14.590 1.00 71.12 111 ALA A O 1
ATOM 819 N N . PHE A 1 112 ? -13.082 -4.819 12.356 1.00 70.81 112 PHE A N 1
ATOM 820 C CA . PHE A 1 112 ? -14.519 -4.782 12.088 1.00 70.81 112 PHE A CA 1
ATOM 821 C C . PHE A 1 112 ? -15.251 -6.043 12.565 1.00 70.81 112 PHE A C 1
ATOM 823 O O . PHE A 1 112 ? -16.318 -5.951 13.168 1.00 70.81 112 PHE A O 1
ATOM 830 N N . ALA A 1 113 ? -14.681 -7.227 12.342 1.00 71.94 113 ALA A N 1
ATOM 831 C CA . ALA A 1 113 ? -15.252 -8.478 12.833 1.00 71.94 113 ALA A CA 1
ATOM 832 C C . ALA A 1 113 ? -15.313 -8.497 14.373 1.00 71.94 113 ALA A C 1
ATOM 834 O O . ALA A 1 113 ? -16.340 -8.842 14.957 1.00 71.94 113 ALA A O 1
ATOM 835 N N . ALA A 1 114 ? -14.247 -8.042 15.038 1.00 71.25 114 ALA A N 1
ATOM 836 C CA . ALA A 1 114 ? -14.168 -7.980 16.495 1.00 71.25 114 ALA A CA 1
ATOM 837 C C . ALA A 1 114 ? -15.137 -6.962 17.127 1.00 71.25 114 ALA A C 1
ATOM 839 O O . ALA A 1 114 ? -15.542 -7.145 18.276 1.00 71.25 114 ALA A O 1
ATOM 840 N N . SER A 1 115 ? -15.518 -5.893 16.416 1.00 66.38 115 SER A N 1
ATOM 841 C CA . SER A 1 115 ? -16.496 -4.923 16.926 1.00 66.38 115 SER A CA 1
ATOM 842 C C . SER A 1 115 ? -17.936 -5.438 16.847 1.00 66.38 115 SER A C 1
ATOM 844 O O . SER A 1 115 ? -18.726 -5.126 17.734 1.00 66.38 115 SER A O 1
ATOM 846 N N . ARG A 1 116 ? -18.263 -6.289 15.864 1.00 63.62 116 ARG A N 1
ATOM 847 C CA . ARG A 1 116 ? -19.576 -6.957 15.771 1.00 63.62 116 ARG A CA 1
ATOM 848 C C . ARG A 1 116 ? -19.781 -8.073 16.802 1.00 63.62 116 ARG A C 1
ATOM 850 O O . ARG A 1 116 ? -20.916 -8.368 17.150 1.00 63.62 116 ARG A O 1
ATOM 857 N N . GLY A 1 117 ? -18.708 -8.680 17.311 1.00 57.88 117 GLY A N 1
ATOM 858 C CA . GLY A 1 117 ? -18.790 -9.734 18.333 1.00 57.88 117 GLY A CA 1
ATOM 859 C C . GLY A 1 117 ? -19.137 -9.246 19.747 1.00 57.88 117 GLY A C 1
ATOM 860 O O . GLY A 1 117 ? -19.329 -10.069 20.632 1.00 57.88 117 GLY A O 1
ATOM 861 N N . LYS A 1 118 ? -19.198 -7.927 19.982 1.00 52.31 118 LYS A N 1
ATOM 862 C CA . LYS A 1 118 ? -19.483 -7.321 21.299 1.00 52.31 118 LYS A CA 1
ATOM 863 C C . LYS A 1 118 ? -20.905 -6.767 21.444 1.00 52.31 118 LYS A C 1
ATOM 865 O O . LYS A 1 118 ? -21.207 -6.160 22.464 1.00 52.31 118 LYS A O 1
ATOM 870 N N . THR A 1 119 ? -21.749 -6.927 20.426 1.00 49.88 119 THR A N 1
ATOM 871 C CA . THR A 1 119 ? -23.142 -6.442 20.410 1.00 49.88 119 THR A CA 1
ATOM 872 C C . THR A 1 119 ? -24.178 -7.535 20.702 1.00 49.88 119 THR A C 1
ATOM 874 O O . THR A 1 119 ? -25.346 -7.343 20.376 1.00 49.88 119 THR A O 1
ATOM 877 N N . CYS A 1 120 ? -23.768 -8.655 21.303 1.00 42.28 120 CYS A N 1
ATOM 878 C CA . CYS A 1 120 ? -24.669 -9.678 21.838 1.00 42.28 120 CYS A CA 1
ATOM 879 C C . CYS A 1 120 ? -24.605 -9.679 23.363 1.00 42.28 120 CYS A C 1
ATOM 881 O O . CYS A 1 120 ? -23.465 -9.678 23.883 1.00 42.28 120 CYS A O 1
#

Sequence (120 aa):
MAAWRWINLLCGALLVAAALVVLIALTTSYATSTFEDVSLGATWFFLFALLGALCIANAAGPKDGRFGWLAAGNLLSLIILLTLLVIGREDKAAVLLIILCCIGPLSGIFAFAASRGKTC

Radius of gyration: 15.91 Å; chains: 1; bounding box: 40×24×45 Å

Organism: NCBI:txid1836209

Secondary structure (DSSP, 8-state):
--HHHHHHHHHHHHHHHHHHHHHHHHHHHTTTS-HHHHHHHHHHHHHHHHHHHHHHHHHH--SSSTHHHHHHHHHHHHHHHHHHHHHTTT-HHHHHHHHHHHHHHHHHHHHHHHHHTT--

Foldseek 3Di:
DPDLLVLLLVLLVVLLVVLVVLVVVCVVCVVPDDPVSNVVSVVSSVLSNLLSVLSNCLSVDDPDDPLVVSLVVLVVNLVVLVVCCVVVVVDPVSNVNSVSSNRSSVSSNVVVVVVVVPPD